Protein AF-A0A4Y2WZN0-F1 (afdb_monomer_lite)

Sequence (59 aa):
PPQPLSINDLPAGNNIEVRQGDKVVLYCKAVASKPPTQLVWYKNENELFDGKHLLLIKL

Radius of gyration: 12.78 Å; chains: 1; bounding box: 37×23×24 Å

Structure (mmCIF, N/CA/C/O backbone):
data_AF-A0A4Y2WZN0-F1
#
_entry.id   AF-A0A4Y2WZN0-F1
#
loop_
_atom_site.group_PDB
_atom_site.id
_atom_site.type_symbol
_atom_site.label_atom_id
_atom_site.label_alt_id
_atom_site.label_comp_id
_atom_site.label_asym_id
_atom_site.label_entity_id
_atom_site.label_seq_id
_atom_site.pdbx_PDB_ins_code
_atom_site.Cartn_x
_atom_site.Cartn_y
_atom_site.Cartn_z
_atom_site.occupancy
_atom_site.B_iso_or_equiv
_atom_site.auth_seq_id
_atom_site.auth_comp_id
_atom_site.auth_asym_id
_atom_site.auth_atom_id
_atom_site.pdbx_PDB_model_num
ATOM 1 N N . PRO A 1 1 ? 17.016 9.154 -10.923 1.00 64.81 1 PRO A N 1
ATOM 2 C CA . PRO A 1 1 ? 15.777 9.771 -10.391 1.00 64.81 1 PRO A CA 1
ATOM 3 C C . PRO A 1 1 ? 14.918 8.724 -9.666 1.00 64.81 1 PRO A C 1
ATOM 5 O O . PRO A 1 1 ? 14.793 7.620 -10.199 1.00 64.81 1 PRO A O 1
ATOM 8 N N . PRO A 1 2 ? 14.361 9.034 -8.480 1.00 69.12 2 PRO A N 1
ATOM 9 C CA . PRO A 1 2 ? 13.345 8.194 -7.848 1.00 69.12 2 PRO A CA 1
ATOM 10 C C . PRO A 1 2 ? 12.154 8.031 -8.795 1.00 69.12 2 PRO A C 1
ATOM 12 O O . PRO A 1 2 ? 11.748 8.991 -9.449 1.00 69.12 2 PRO A O 1
ATOM 15 N N . GLN A 1 3 ? 11.637 6.814 -8.906 1.00 76.38 3 GLN A N 1
ATOM 16 C CA . GLN A 1 3 ? 10.504 6.503 -9.777 1.00 76.38 3 GLN A CA 1
ATOM 17 C C . GLN A 1 3 ? 9.201 6.561 -8.969 1.00 76.38 3 GLN A C 1
ATOM 19 O O . GLN A 1 3 ? 9.225 6.244 -7.776 1.00 76.38 3 GLN A O 1
ATOM 24 N N . PRO A 1 4 ? 8.078 6.979 -9.579 1.00 79.88 4 PRO A N 1
ATOM 25 C CA . PRO A 1 4 ? 6.808 7.070 -8.877 1.00 79.88 4 PRO A CA 1
ATOM 26 C C . PRO A 1 4 ? 6.328 5.684 -8.435 1.00 79.88 4 PRO A C 1
ATOM 28 O O . PRO A 1 4 ? 6.488 4.689 -9.145 1.00 79.88 4 PRO A O 1
ATOM 31 N N . LEU A 1 5 ? 5.738 5.641 -7.244 1.00 84.50 5 LEU A N 1
ATOM 32 C CA . LEU A 1 5 ? 5.116 4.450 -6.678 1.00 84.50 5 LEU A CA 1
ATOM 33 C C . LEU A 1 5 ? 3.640 4.410 -7.072 1.00 84.50 5 LEU A C 1
ATOM 35 O O . LEU A 1 5 ? 3.003 5.452 -7.234 1.00 84.50 5 LEU A O 1
ATOM 39 N N . SER A 1 6 ? 3.093 3.204 -7.180 1.00 87.56 6 SER A N 1
ATOM 40 C CA . SER A 1 6 ? 1.653 2.990 -7.342 1.00 87.56 6 SER A CA 1
ATOM 41 C C . SER A 1 6 ? 1.168 1.903 -6.397 1.00 87.56 6 SER A C 1
ATOM 43 O O . SER A 1 6 ? 1.904 0.957 -6.101 1.00 87.56 6 SER A O 1
ATOM 45 N N . ILE A 1 7 ? -0.068 2.053 -5.927 1.00 87.62 7 ILE A N 1
ATOM 46 C CA . ILE A 1 7 ? -0.772 1.043 -5.138 1.00 87.62 7 ILE A CA 1
ATOM 47 C C . ILE A 1 7 ? -1.911 0.530 -6.002 1.00 87.62 7 ILE A C 1
ATOM 49 O O . ILE A 1 7 ? -2.765 1.309 -6.416 1.00 87.62 7 ILE A O 1
ATOM 53 N N . ASN A 1 8 ? -1.914 -0.766 -6.293 1.00 87.81 8 ASN A N 1
ATOM 54 C CA . ASN A 1 8 ? -2.882 -1.389 -7.196 1.00 87.81 8 ASN A CA 1
ATOM 55 C C . ASN A 1 8 ? -2.964 -0.688 -8.567 1.00 87.81 8 ASN A C 1
ATOM 57 O O . ASN A 1 8 ? -4.052 -0.437 -9.076 1.00 87.81 8 ASN A O 1
ATOM 61 N N . ASP A 1 9 ? -1.802 -0.318 -9.118 1.00 87.56 9 ASP A N 1
ATOM 62 C CA . ASP A 1 9 ? -1.637 0.471 -10.350 1.00 87.56 9 ASP A CA 1
ATOM 63 C C . ASP A 1 9 ? -2.276 1.876 -10.321 1.00 87.56 9 ASP A C 1
ATOM 65 O O . ASP A 1 9 ? -2.285 2.584 -11.330 1.00 87.56 9 ASP A O 1
ATOM 69 N N . LEU A 1 10 ? -2.744 2.334 -9.157 1.00 88.50 10 LEU A N 1
ATOM 70 C CA . LEU A 1 10 ? -3.224 3.695 -8.969 1.00 88.50 10 LEU A CA 1
ATOM 71 C C . LEU A 1 10 ? -2.086 4.616 -8.507 1.00 88.50 10 LEU A C 1
ATOM 73 O O . LEU A 1 10 ? -1.291 4.232 -7.637 1.00 88.50 10 LEU A O 1
ATOM 77 N N . PRO A 1 11 ? -2.001 5.839 -9.060 1.00 87.94 11 PRO A N 1
ATOM 78 C CA . PRO A 1 11 ? -1.056 6.840 -8.593 1.00 87.94 11 PRO A CA 1
ATOM 79 C C . PRO A 1 11 ? -1.394 7.304 -7.171 1.00 87.94 11 PRO A C 1
ATOM 81 O O . PRO A 1 11 ? -2.503 7.121 -6.665 1.00 87.94 11 PRO A O 1
ATOM 84 N N . ALA A 1 12 ? -0.413 7.933 -6.525 1.00 85.19 12 ALA A N 1
ATOM 85 C CA . ALA A 1 12 ? -0.594 8.526 -5.207 1.00 85.19 12 ALA A CA 1
ATOM 86 C C . ALA A 1 12 ? -1.738 9.558 -5.198 1.00 85.19 12 ALA A C 1
ATOM 88 O O . ALA A 1 12 ? -1.868 10.356 -6.124 1.00 85.19 12 ALA A O 1
ATOM 89 N N . GLY A 1 13 ? -2.532 9.559 -4.123 1.00 86.12 13 GLY A N 1
ATOM 90 C CA . GLY A 1 13 ? -3.681 10.457 -3.952 1.00 86.12 13 GLY A CA 1
ATOM 91 C C . GLY A 1 13 ? -5.018 9.890 -4.440 1.00 86.12 13 GLY A C 1
ATOM 92 O O . GLY A 1 13 ? -6.045 10.540 -4.261 1.00 86.12 13 GLY A O 1
ATOM 93 N N . ASN A 1 14 ? -5.029 8.681 -5.008 1.00 90.50 14 ASN A N 1
ATOM 94 C CA . ASN A 1 14 ? -6.259 8.004 -5.405 1.00 90.50 14 ASN A CA 1
ATOM 95 C C . ASN A 1 14 ? -6.880 7.205 -4.251 1.00 90.50 14 ASN A C 1
ATOM 97 O O . ASN A 1 14 ? -6.178 6.658 -3.400 1.00 90.50 14 ASN A O 1
ATOM 101 N N . ASN A 1 15 ? -8.210 7.082 -4.280 1.00 90.31 15 ASN A N 1
ATOM 102 C CA . ASN A 1 15 ? -8.974 6.295 -3.317 1.00 90.31 15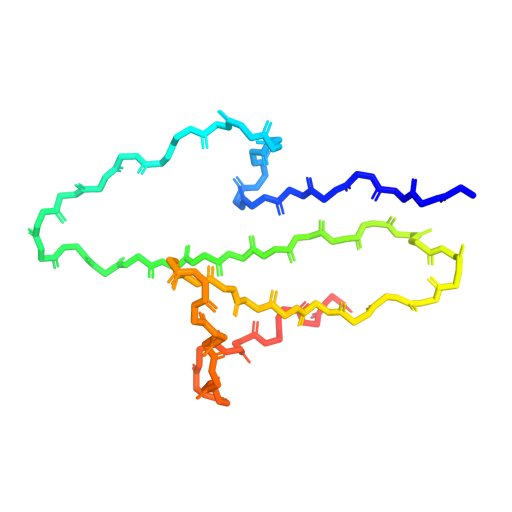 ASN A CA 1
ATOM 103 C C . ASN A 1 15 ? -9.290 4.902 -3.871 1.00 90.31 15 ASN A C 1
ATOM 105 O O . ASN A 1 15 ? -9.625 4.751 -5.046 1.00 90.31 15 ASN A O 1
ATOM 109 N N . ILE A 1 16 ? -9.232 3.897 -2.996 1.00 86.88 16 ILE A N 1
ATOM 110 C CA . ILE A 1 16 ? -9.743 2.548 -3.255 1.00 86.88 16 ILE A CA 1
ATOM 111 C C . ILE A 1 16 ? -10.955 2.354 -2.349 1.00 86.88 16 ILE A C 1
ATOM 113 O O . ILE A 1 16 ? -10.823 2.318 -1.125 1.00 86.88 16 ILE A O 1
ATOM 117 N N . GLU A 1 17 ? -12.135 2.251 -2.948 1.00 91.12 17 GLU A N 1
ATOM 118 C CA . GLU A 1 17 ? -13.376 1.977 -2.228 1.00 91.12 17 GLU A CA 1
ATOM 119 C C . GLU A 1 17 ? -13.569 0.470 -2.070 1.00 91.12 17 GLU A C 1
ATOM 121 O O . GLU A 1 17 ? -13.389 -0.300 -3.013 1.00 91.12 17 GLU A O 1
ATOM 126 N N . VAL A 1 18 ? -13.927 0.043 -0.862 1.00 88.25 18 VAL A N 1
ATOM 127 C CA . VAL A 1 18 ? -14.098 -1.370 -0.505 1.00 88.25 18 VAL A CA 1
ATOM 128 C C . VAL A 1 18 ? -15.347 -1.516 0.350 1.00 88.25 18 VAL A C 1
ATOM 130 O O . VAL A 1 18 ? -15.726 -0.578 1.060 1.00 88.25 18 VAL A O 1
ATOM 133 N N . ARG A 1 19 ? -16.006 -2.675 0.300 1.00 94.31 19 ARG A N 1
ATOM 134 C CA . ARG A 1 19 ? -17.182 -2.933 1.135 1.00 94.31 19 ARG A CA 1
ATOM 135 C C . ARG A 1 19 ? -16.769 -3.606 2.434 1.00 94.31 19 ARG A C 1
ATOM 137 O O . ARG A 1 19 ? -15.756 -4.298 2.523 1.00 94.31 19 ARG A O 1
ATOM 144 N N . GLN A 1 20 ? -17.570 -3.400 3.475 1.00 91.94 20 GLN A N 1
ATOM 145 C CA . GLN A 1 20 ? -17.350 -4.075 4.746 1.00 91.94 20 GLN A CA 1
ATOM 146 C C . GLN A 1 20 ? -17.428 -5.595 4.557 1.00 91.94 20 GLN A C 1
ATOM 148 O O . GLN A 1 20 ? -18.388 -6.107 3.989 1.00 91.94 20 GLN A O 1
ATOM 153 N N . GLY A 1 21 ? -16.424 -6.304 5.075 1.00 90.44 21 GLY A N 1
ATOM 154 C CA . GLY A 1 21 ? -16.306 -7.756 4.939 1.00 90.44 21 GLY A CA 1
ATOM 155 C C . GLY A 1 21 ? -15.519 -8.209 3.708 1.00 90.44 21 GLY A C 1
ATOM 156 O O . GLY A 1 21 ? -15.175 -9.388 3.633 1.00 90.44 21 GLY A O 1
ATOM 157 N N . ASP A 1 22 ? -15.168 -7.301 2.791 1.00 87.19 22 ASP A N 1
ATOM 158 C CA . ASP A 1 22 ? -14.338 -7.648 1.642 1.00 87.19 22 ASP A CA 1
ATOM 159 C C . ASP A 1 22 ? -12.918 -8.009 2.082 1.00 87.19 22 ASP A C 1
ATOM 161 O O . ASP A 1 22 ? -12.276 -7.320 2.883 1.00 87.19 22 ASP A O 1
ATOM 165 N N . LYS A 1 23 ? -12.388 -9.081 1.489 1.00 83.31 23 LYS A N 1
ATOM 166 C CA . LYS A 1 23 ? -10.961 -9.376 1.556 1.00 83.31 23 LYS A CA 1
ATOM 167 C C . LYS A 1 23 ? -10.254 -8.599 0.453 1.00 83.31 23 LYS A C 1
ATOM 169 O O . LYS A 1 23 ? -10.446 -8.877 -0.727 1.00 83.31 23 LYS A O 1
ATOM 174 N N . VAL A 1 24 ? -9.404 -7.661 0.849 1.00 83.06 24 VAL A N 1
ATOM 175 C CA . VAL A 1 24 ? -8.681 -6.777 -0.069 1.00 83.06 24 VAL A CA 1
ATOM 176 C C . VAL A 1 24 ? -7.207 -7.147 -0.065 1.00 83.06 24 VAL A C 1
ATOM 178 O O . VAL A 1 24 ? -6.621 -7.395 0.989 1.00 83.06 24 VAL A O 1
ATOM 181 N N . VAL A 1 25 ? -6.605 -7.173 -1.250 1.00 82.31 25 VAL A N 1
ATOM 182 C CA . VAL A 1 25 ? -5.160 -7.320 -1.418 1.00 82.31 25 VAL A CA 1
ATOM 183 C C . VAL A 1 25 ? -4.624 -6.020 -1.999 1.00 82.31 25 VAL A C 1
ATOM 185 O O . VAL A 1 25 ? -5.087 -5.560 -3.045 1.00 82.31 25 VAL A O 1
ATOM 188 N N . LEU A 1 26 ? -3.658 -5.430 -1.302 1.00 84.19 26 LEU A N 1
ATOM 189 C CA . LEU A 1 26 ? -2.926 -4.264 -1.772 1.00 84.1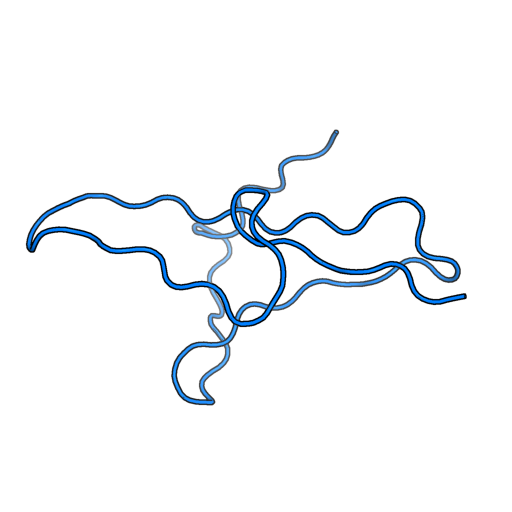9 26 LEU A CA 1
ATOM 190 C C . LEU A 1 26 ? -1.531 -4.701 -2.211 1.00 84.19 26 LEU A C 1
ATOM 192 O O . LEU A 1 26 ? -0.838 -5.400 -1.472 1.00 84.19 26 LEU A O 1
ATOM 196 N N . TYR A 1 27 ? -1.112 -4.280 -3.397 1.00 82.75 27 TYR A N 1
ATOM 197 C CA . TYR A 1 27 ? 0.255 -4.443 -3.872 1.00 82.75 27 TYR A CA 1
ATOM 198 C C . TYR A 1 27 ? 0.834 -3.077 -4.230 1.00 82.75 27 TYR A C 1
ATOM 200 O O . TYR A 1 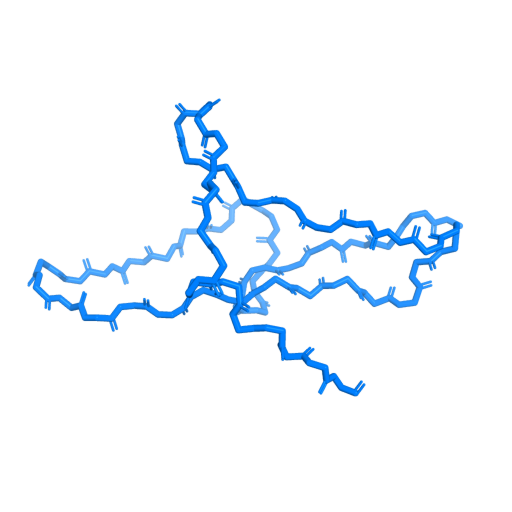27 ? 0.156 -2.222 -4.797 1.00 82.75 27 TYR A O 1
ATOM 208 N N . CYS A 1 28 ? 2.098 -2.867 -3.868 1.00 82.00 28 CYS A N 1
ATOM 209 C CA . CYS A 1 28 ? 2.831 -1.642 -4.158 1.00 82.00 28 CYS A CA 1
ATOM 210 C C . CYS A 1 28 ? 3.899 -1.942 -5.207 1.00 82.00 28 CYS A C 1
ATOM 212 O O . CYS A 1 28 ? 4.631 -2.929 -5.088 1.00 82.00 28 CYS A O 1
ATOM 214 N N . LYS A 1 29 ? 3.988 -1.096 -6.233 1.00 80.75 29 LYS A N 1
ATOM 215 C CA . LYS A 1 29 ? 4.939 -1.256 -7.331 1.00 80.75 29 LYS A CA 1
ATOM 216 C C . LYS A 1 29 ? 5.906 -0.081 -7.371 1.00 80.75 29 LYS A C 1
ATOM 218 O O . LYS A 1 29 ? 5.496 1.064 -7.553 1.00 80.75 29 LYS A O 1
ATOM 223 N N . ALA A 1 30 ? 7.196 -0.397 -7.266 1.00 79.50 30 ALA A N 1
ATOM 224 C CA . ALA A 1 30 ? 8.305 0.509 -7.539 1.00 79.50 30 ALA A CA 1
ATOM 225 C C . ALA A 1 30 ? 9.035 0.031 -8.798 1.00 79.50 30 ALA A C 1
ATOM 227 O O . ALA A 1 30 ? 9.602 -1.061 -8.814 1.00 79.50 30 ALA A O 1
ATOM 228 N N . VAL A 1 31 ? 9.017 0.821 -9.871 1.00 76.62 31 VAL A N 1
ATOM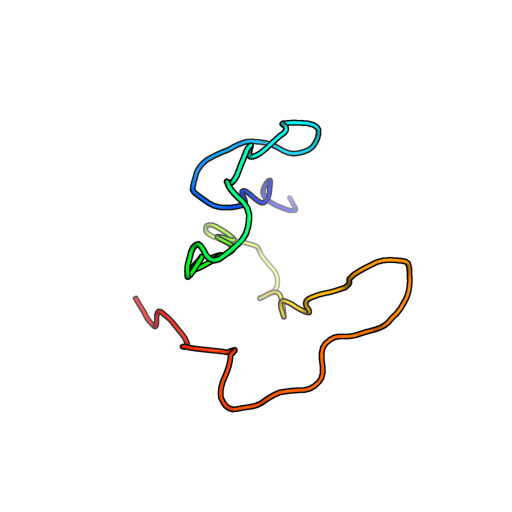 229 C CA . VAL A 1 31 ? 9.638 0.425 -11.145 1.00 76.62 31 VAL A CA 1
ATOM 230 C C . VAL A 1 31 ? 11.035 1.018 -11.242 1.00 76.62 31 VAL A C 1
ATOM 232 O O . VAL A 1 31 ? 11.180 2.224 -11.136 1.00 76.62 31 VAL A O 1
ATOM 235 N N . ALA A 1 32 ? 12.056 0.186 -11.473 1.00 74.62 32 ALA A N 1
ATOM 236 C CA . ALA A 1 32 ? 13.407 0.599 -11.883 1.00 74.62 32 ALA A CA 1
ATOM 237 C C . ALA A 1 32 ? 14.052 1.742 -11.060 1.00 74.62 32 ALA A C 1
ATOM 239 O O . ALA A 1 32 ? 14.834 2.534 -11.597 1.00 74.62 32 ALA A O 1
ATOM 240 N N . SER A 1 33 ? 13.741 1.827 -9.762 1.00 74.56 33 SER A N 1
ATOM 241 C CA . SER A 1 33 ? 14.355 2.807 -8.863 1.00 74.56 33 SER A CA 1
ATOM 242 C C . SER A 1 33 ? 15.860 2.551 -8.749 1.00 74.56 33 SER A C 1
ATOM 244 O O . SER A 1 33 ? 16.311 1.406 -8.655 1.00 74.56 33 SER A O 1
ATOM 246 N N . LYS A 1 34 ? 16.648 3.627 -8.793 1.00 78.69 34 LYS A N 1
ATOM 247 C CA . LYS A 1 34 ? 18.103 3.603 -8.613 1.00 78.69 34 LYS A CA 1
ATOM 248 C C . LYS A 1 34 ? 18.463 4.675 -7.581 1.00 78.69 34 LYS A C 1
ATOM 250 O O . LYS A 1 34 ? 18.291 5.856 -7.906 1.00 78.69 34 LYS A O 1
ATOM 255 N N . PRO A 1 35 ? 18.963 4.308 -6.383 1.00 79.31 35 PRO A N 1
ATOM 256 C CA . PRO A 1 35 ? 19.309 2.953 -5.907 1.00 79.31 35 PRO A CA 1
ATOM 257 C C . PRO A 1 35 ? 18.081 2.051 -5.632 1.00 79.31 35 PRO A C 1
ATOM 259 O O . PRO A 1 35 ? 16.959 2.558 -5.626 1.00 79.31 35 PRO A O 1
ATOM 262 N N . PRO A 1 36 ? 18.267 0.730 -5.407 1.00 73.06 36 PRO A N 1
ATOM 263 C CA . PRO A 1 36 ? 17.184 -0.169 -5.008 1.00 73.06 36 PRO A CA 1
ATOM 264 C C . PRO A 1 36 ? 16.429 0.363 -3.786 1.00 73.06 36 PRO A C 1
ATOM 266 O O . PRO A 1 36 ? 17.036 0.854 -2.837 1.00 73.06 36 PRO A O 1
ATOM 269 N N . THR A 1 37 ? 15.103 0.260 -3.810 1.00 74.88 37 THR A N 1
ATOM 270 C CA . THR A 1 37 ? 14.226 0.808 -2.769 1.00 74.88 37 THR A CA 1
ATOM 271 C C . THR A 1 37 ? 13.579 -0.320 -1.975 1.00 74.88 37 THR A C 1
ATOM 273 O O . THR A 1 37 ? 13.147 -1.319 -2.548 1.00 74.88 37 THR A O 1
ATOM 276 N N . GLN A 1 38 ? 13.500 -0.145 -0.656 1.00 78.19 38 GLN A N 1
ATOM 277 C CA . GLN A 1 38 ? 12.699 -0.987 0.228 1.00 78.19 38 GLN A CA 1
ATOM 278 C C . GLN A 1 38 ? 11.306 -0.375 0.380 1.00 78.19 38 GLN A C 1
ATOM 280 O O . GLN A 1 38 ? 11.174 0.842 0.506 1.00 78.19 38 GLN A O 1
ATOM 285 N N . LEU A 1 39 ? 10.272 -1.214 0.343 1.00 79.00 39 LEU A N 1
ATOM 286 C CA . LEU A 1 39 ? 8.884 -0.790 0.491 1.00 79.00 39 LEU A CA 1
ATOM 287 C C . LEU A 1 39 ? 8.363 -1.218 1.857 1.00 79.00 39 LEU A C 1
ATOM 289 O O . LEU A 1 39 ? 8.509 -2.376 2.242 1.00 79.00 39 LEU A O 1
ATOM 293 N N . VAL A 1 40 ? 7.739 -0.274 2.553 1.00 82.19 40 VAL A N 1
ATOM 294 C CA . VAL A 1 40 ? 7.150 -0.461 3.877 1.00 82.19 40 VAL A CA 1
ATOM 295 C C . VAL A 1 40 ? 5.709 0.028 3.827 1.00 82.19 40 VAL A C 1
ATOM 297 O O . VAL A 1 40 ? 5.422 1.082 3.256 1.00 82.19 40 VAL A O 1
ATOM 300 N N . TRP A 1 41 ? 4.794 -0.752 4.395 1.00 84.81 41 TRP A N 1
ATOM 301 C CA . TRP A 1 41 ? 3.384 -0.393 4.469 1.00 84.81 41 TRP A CA 1
ATOM 302 C C . TRP A 1 41 ? 3.089 0.369 5.756 1.00 84.81 41 TRP A C 1
ATOM 304 O O . TRP A 1 41 ? 3.458 -0.078 6.835 1.00 84.81 41 TRP A O 1
ATOM 314 N N . TYR A 1 42 ? 2.355 1.475 5.639 1.00 85.88 42 TYR A N 1
ATOM 315 C CA . TYR A 1 42 ? 1.838 2.237 6.774 1.00 85.88 42 TYR A CA 1
ATOM 316 C C . TYR A 1 42 ? 0.325 2.393 6.659 1.00 85.88 42 TYR A C 1
ATOM 318 O O 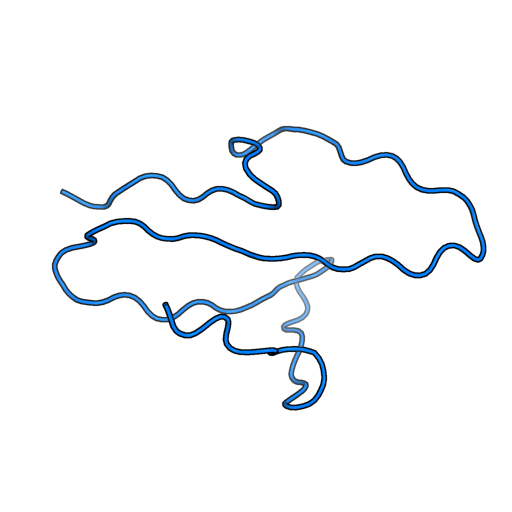. TYR A 1 42 ? -0.210 2.610 5.569 1.00 85.88 42 TYR A O 1
ATOM 326 N N . LYS A 1 43 ? -0.366 2.331 7.796 1.00 84.25 43 LYS A N 1
ATOM 32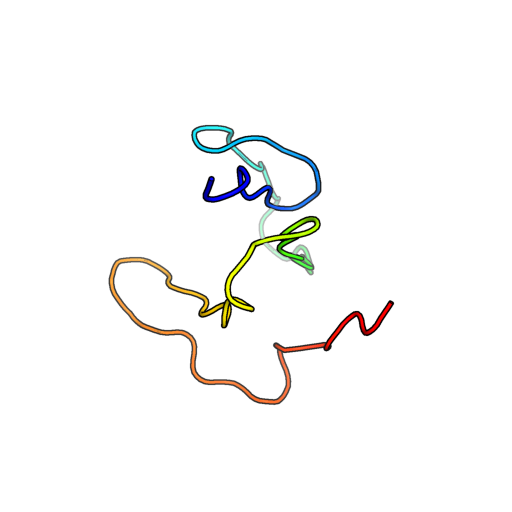7 C CA . LYS A 1 43 ? -1.779 2.692 7.924 1.00 84.25 43 LYS A CA 1
ATOM 328 C C . LYS A 1 43 ? -1.943 3.596 9.134 1.00 84.25 43 LYS A C 1
ATOM 330 O O . LYS A 1 43 ? -1.638 3.176 10.246 1.00 84.25 43 LYS A O 1
ATOM 335 N N . ASN A 1 44 ? -2.467 4.804 8.927 1.00 85.69 44 ASN A N 1
ATOM 336 C CA . ASN A 1 44 ? -2.686 5.786 9.995 1.00 85.69 44 ASN A CA 1
ATOM 337 C C . ASN A 1 44 ? -1.434 5.936 10.881 1.00 85.69 44 ASN A C 1
ATOM 339 O O . ASN A 1 44 ? -1.502 5.688 12.080 1.00 85.69 44 ASN A O 1
ATOM 343 N N . GLU A 1 45 ? -0.285 6.217 10.254 1.00 88.56 45 GLU A N 1
ATOM 344 C CA . GLU A 1 45 ? 1.034 6.398 10.900 1.00 88.56 45 GLU A CA 1
ATOM 345 C C . GLU A 1 45 ? 1.644 5.148 11.555 1.00 88.56 45 GLU A C 1
ATOM 347 O O . GLU A 1 45 ? 2.799 5.169 11.970 1.00 88.56 45 GLU A O 1
ATOM 352 N N . ASN A 1 46 ? 0.921 4.030 11.582 1.00 85.94 46 ASN A N 1
ATOM 353 C CA . ASN A 1 46 ? 1.421 2.774 12.117 1.00 85.94 46 ASN A CA 1
ATOM 354 C C . ASN A 1 46 ? 1.997 1.917 10.995 1.00 85.94 46 ASN A C 1
ATOM 356 O O . ASN A 1 46 ? 1.319 1.629 10.004 1.00 85.94 46 ASN A O 1
ATOM 360 N N . GLU A 1 47 ? 3.246 1.498 11.165 1.00 84.94 47 GLU A N 1
ATOM 361 C CA . GLU A 1 47 ? 3.884 0.541 10.271 1.00 84.94 47 GLU A CA 1
ATOM 362 C C . GLU A 1 47 ? 3.197 -0.823 10.386 1.00 84.94 47 GLU A C 1
ATOM 364 O O . GLU A 1 47 ? 2.979 -1.354 11.479 1.00 84.94 47 GLU A O 1
ATOM 369 N N . LEU A 1 48 ? 2.835 -1.395 9.242 1.00 83.25 48 LEU A N 1
ATOM 370 C CA . LEU A 1 48 ? 2.255 -2.725 9.165 1.00 83.25 48 LEU A CA 1
ATOM 371 C C . LEU A 1 48 ? 3.384 -3.758 9.112 1.00 83.25 48 LEU A C 1
ATOM 373 O O . LEU A 1 48 ? 3.845 -4.152 8.041 1.00 83.25 48 LEU A O 1
ATOM 377 N N . PHE A 1 49 ? 3.812 -4.214 10.287 1.00 69.62 49 PHE A N 1
ATOM 378 C CA . PHE A 1 49 ? 4.750 -5.324 10.428 1.00 69.62 49 PHE A CA 1
ATOM 379 C C . PHE A 1 49 ? 4.007 -6.659 10.321 1.00 69.62 49 PHE A C 1
ATOM 381 O O . PHE A 1 49 ? 3.569 -7.213 11.327 1.00 69.62 49 PHE A O 1
ATOM 388 N N . ASP A 1 50 ? 3.851 -7.209 9.118 1.00 55.62 50 ASP A N 1
ATOM 389 C CA . ASP A 1 50 ? 3.453 -8.614 9.008 1.00 55.62 50 ASP A CA 1
ATOM 390 C C . ASP A 1 50 ? 4.064 -9.316 7.789 1.00 55.62 50 ASP A C 1
ATOM 392 O O . ASP A 1 50 ? 3.728 -9.043 6.633 1.00 55.62 50 ASP A O 1
ATOM 396 N N . GLY A 1 51 ? 4.921 -10.301 8.075 1.00 51.25 51 GLY A N 1
ATOM 397 C CA . GLY A 1 51 ? 5.488 -11.231 7.098 1.00 51.25 51 GLY A CA 1
ATOM 398 C C . GLY A 1 51 ? 4.458 -12.134 6.402 1.00 51.25 51 GLY A C 1
ATOM 399 O O . GLY A 1 51 ? 4.836 -12.867 5.493 1.00 51.25 51 GLY A O 1
ATOM 400 N N . LYS A 1 52 ? 3.170 -12.092 6.780 1.00 46.91 52 LYS A N 1
ATOM 401 C CA . LYS A 1 52 ? 2.063 -12.764 6.067 1.00 46.91 52 LYS A CA 1
ATOM 402 C C . LYS A 1 52 ? 1.337 -11.877 5.049 1.00 46.91 52 LYS A C 1
ATOM 404 O O . LYS A 1 52 ? 0.697 -12.411 4.146 1.00 46.91 52 LYS A O 1
ATOM 409 N N . HIS A 1 53 ? 1.432 -10.553 5.178 1.00 46.06 53 HIS A N 1
ATOM 410 C CA . HIS A 1 53 ? 0.784 -9.586 4.277 1.00 46.06 53 HIS A CA 1
ATOM 411 C C . HIS A 1 53 ? 1.742 -9.031 3.217 1.00 46.06 53 HIS A C 1
ATOM 413 O O . HIS A 1 53 ? 1.311 -8.548 2.172 1.00 46.06 53 HIS A O 1
ATOM 419 N N . LEU A 1 54 ? 3.047 -9.184 3.442 1.00 46.47 54 LEU A N 1
ATOM 420 C CA . LEU A 1 54 ? 4.089 -9.025 2.437 1.00 46.47 54 LEU A CA 1
ATOM 421 C C . LEU A 1 54 ? 4.157 -10.288 1.563 1.00 46.47 54 LEU A C 1
ATOM 423 O O . LEU A 1 54 ? 5.142 -11.026 1.585 1.00 46.47 54 LEU A O 1
ATOM 427 N N . LEU A 1 55 ? 3.115 -10.551 0.767 1.00 40.97 55 LEU A N 1
ATOM 428 C CA . LEU A 1 55 ? 3.313 -11.346 -0.443 1.00 40.97 55 LEU A CA 1
ATOM 429 C C . LEU A 1 55 ? 4.239 -10.517 -1.331 1.00 40.97 55 LEU A C 1
ATOM 431 O O . LEU A 1 55 ? 3.802 -9.621 -2.049 1.00 40.97 55 LEU A O 1
ATOM 435 N N . LEU A 1 56 ? 5.541 -10.785 -1.208 1.00 44.72 56 LEU A N 1
ATOM 436 C CA . LEU A 1 56 ? 6.551 -10.432 -2.188 1.00 44.72 56 LEU A CA 1
ATOM 437 C C . LEU A 1 56 ? 6.023 -10.915 -3.537 1.00 44.72 56 LEU A C 1
ATOM 439 O O . LEU A 1 56 ? 6.219 -12.073 -3.905 1.00 44.72 56 LEU A O 1
ATOM 443 N N . ILE A 1 57 ? 5.364 -10.034 -4.290 1.00 45.12 57 ILE A N 1
ATOM 444 C CA . ILE A 1 57 ? 5.306 -10.190 -5.735 1.00 45.12 57 ILE A CA 1
ATOM 445 C C . ILE A 1 57 ? 6.735 -9.907 -6.190 1.00 45.12 57 ILE A C 1
ATOM 447 O O . ILE A 1 57 ? 7.105 -8.791 -6.547 1.00 45.12 57 ILE A O 1
ATOM 451 N N . LYS A 1 58 ? 7.573 -10.934 -6.050 1.00 39.66 58 LYS A N 1
ATOM 452 C CA . LYS A 1 58 ? 8.820 -11.060 -6.777 1.00 39.66 58 LYS A CA 1
ATOM 453 C C . LYS A 1 58 ? 8.384 -11.211 -8.230 1.00 39.66 58 LYS A C 1
ATOM 455 O O . LYS A 1 58 ? 7.834 -12.248 -8.596 1.00 39.66 58 LYS A O 1
ATOM 460 N N . LEU A 1 59 ? 8.530 -10.139 -9.001 1.00 36.28 59 LEU A N 1
ATOM 461 C CA . LEU A 1 59 ? 8.712 -10.280 -10.441 1.00 36.28 59 LEU A CA 1
ATOM 462 C C . LEU A 1 59 ? 10.099 -10.883 -10.682 1.00 36.28 59 LEU A C 1
ATOM 464 O O . LEU A 1 59 ? 11.037 -10.490 -9.945 1.00 36.28 59 LEU A O 1
#

pLDDT: mean 76.59, std 15.39, range [36.28, 94.31]

Foldseek 3Di:
DFAFKDKVNHGPPDDDDDDPPDDDQIDMDGPPGPPDDDDWDDDPNDTDDDPVNPPPPPD

InterPro domains:
  IPR007110 Immunoglobulin-like domain [PS50835] (2-59)
  IPR013783 Immunoglobulin-like fold [G3DSA:2.60.40.10] (1-54)
  IPR036179 Immunoglobulin-like domain superfamily [SSF48726] (14-53)

Secondary structure (DSSP, 8-state):
-PPPEEETTEETT------TT------EEE-S-SS------EETTEE---TTT------

Organism: Araneus ventricosus (NCBI:txid182803)